Protein AF-A0A959V0S8-F1 (afdb_monomer_lite)

Foldseek 3Di:
DVVVLVVVVVVVVVQQPDQDPDPVCNVDGGDDDDPPVVVVVVVVVVVVVVVCVVVVVVVVVVVPDDVVCVVVVD

Radius of gyration: 21.42 Å; chains: 1; bounding box: 39×22×61 Å

pLDDT: mean 82.46, std 11.04, range [58.62, 95.44]

Secondary structure (DSSP, 8-state):
-HHHHHHHHHHHHHHHTSB---TT-TT--B------HHHHHHHHHHHHHHHHHHHHHHHHHHTTS-HHHHHHT-

Structure (mmCIF, N/CA/C/O backbone):
data_AF-A0A959V0S8-F1
#
_entry.id   AF-A0A959V0S8-F1
#
loop_
_atom_site.group_PDB
_atom_site.id
_atom_site.type_symbol
_atom_site.label_atom_id
_atom_site.label_alt_id
_atom_site.label_comp_id
_atom_site.label_asym_id
_atom_site.label_entity_id
_atom_site.label_seq_id
_atom_site.pdbx_PDB_ins_code
_atom_site.Cartn_x
_atom_site.Cartn_y
_atom_site.Cartn_z
_atom_site.occupancy
_atom_site.B_iso_or_equiv
_atom_site.auth_seq_id
_atom_site.auth_comp_id
_atom_site.auth_asym_id
_atom_site.auth_atom_id
_atom_site.pdbx_PDB_model_num
ATOM 1 N N . ALA A 1 1 ? -1.475 5.832 1.056 1.00 68.81 1 ALA A N 1
ATOM 2 C CA . ALA A 1 1 ? 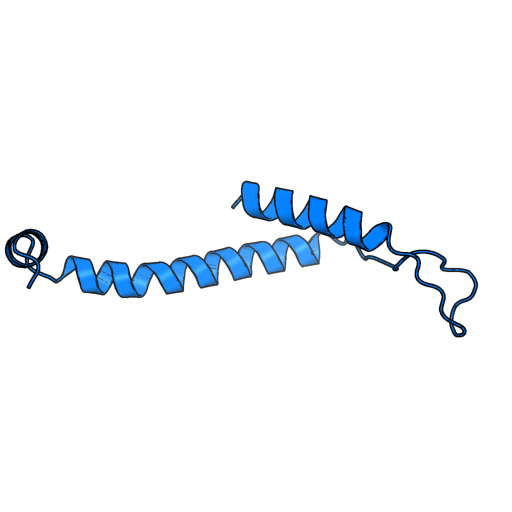-1.538 5.378 -0.351 1.00 68.81 1 ALA A CA 1
ATOM 3 C C . ALA A 1 1 ? -0.546 6.136 -1.235 1.00 68.81 1 ALA A C 1
ATOM 5 O O . ALA A 1 1 ? 0.393 5.513 -1.710 1.00 68.81 1 ALA A O 1
ATOM 6 N N . ALA A 1 2 ? -0.677 7.463 -1.383 1.00 78.00 2 ALA A N 1
ATOM 7 C CA . ALA A 1 2 ? 0.187 8.272 -2.258 1.00 78.00 2 ALA A CA 1
ATOM 8 C C . ALA A 1 2 ? 1.698 8.128 -1.977 1.00 78.00 2 ALA A C 1
ATOM 10 O O . ALA A 1 2 ? 2.466 7.938 -2.911 1.00 78.00 2 ALA A O 1
ATOM 11 N N . GLY A 1 3 ? 2.121 8.118 -0.706 1.00 85.75 3 GLY A N 1
ATOM 12 C CA . GLY A 1 3 ? 3.537 7.929 -0.350 1.00 85.75 3 GLY A CA 1
ATOM 13 C C . GLY A 1 3 ? 4.114 6.561 -0.746 1.00 85.75 3 GLY A C 1
ATOM 14 O O . GLY A 1 3 ? 5.260 6.486 -1.167 1.00 85.75 3 GLY A O 1
ATOM 15 N N . GLY A 1 4 ? 3.31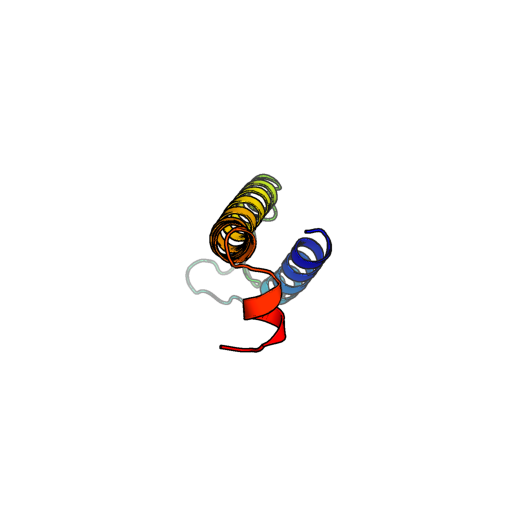1 5.492 -0.682 1.00 84.31 4 GLY A N 1
ATOM 16 C CA . GLY A 1 4 ? 3.741 4.152 -1.104 1.00 84.31 4 GLY A CA 1
ATOM 17 C C . GLY A 1 4 ? 3.901 4.039 -2.621 1.00 84.31 4 GLY A C 1
ATOM 18 O O . GLY A 1 4 ? 4.845 3.418 -3.093 1.00 84.31 4 GLY A O 1
ATOM 19 N N . LEU A 1 5 ? 3.023 4.703 -3.379 1.00 84.56 5 LEU A N 1
ATOM 20 C CA . LEU A 1 5 ? 3.136 4.812 -4.836 1.00 84.56 5 LEU A CA 1
ATOM 21 C C . LEU A 1 5 ? 4.376 5.602 -5.261 1.00 84.56 5 LEU A C 1
ATOM 23 O O . LEU A 1 5 ? 5.114 5.160 -6.135 1.00 84.56 5 LEU A O 1
ATOM 27 N N . LEU A 1 6 ? 4.624 6.738 -4.605 1.00 88.31 6 LEU A N 1
ATOM 28 C CA . LEU A 1 6 ? 5.812 7.561 -4.834 1.00 88.31 6 LEU A CA 1
ATOM 29 C C . LEU A 1 6 ? 7.098 6.777 -4.554 1.00 88.31 6 LEU A C 1
ATOM 31 O O . LEU A 1 6 ? 8.005 6.765 -5.379 1.00 88.31 6 LEU A O 1
ATOM 35 N N . PHE A 1 7 ? 7.152 6.073 -3.423 1.00 89.38 7 PHE A N 1
ATOM 36 C CA . PHE A 1 7 ? 8.294 5.234 -3.073 1.00 89.38 7 PHE A CA 1
ATOM 37 C C . PHE A 1 7 ? 8.494 4.078 -4.063 1.00 89.38 7 PHE A C 1
ATOM 39 O O . PHE A 1 7 ? 9.617 3.831 -4.492 1.00 89.38 7 PHE A O 1
ATOM 46 N N . GLY A 1 8 ? 7.414 3.407 -4.477 1.00 85.88 8 GLY A N 1
ATOM 47 C CA . GLY A 1 8 ? 7.471 2.345 -5.483 1.00 85.88 8 GLY A CA 1
ATOM 48 C C . GLY A 1 8 ? 8.000 2.835 -6.834 1.00 85.88 8 GLY A C 1
ATOM 49 O O . GLY A 1 8 ? 8.834 2.169 -7.440 1.00 85.88 8 GLY A O 1
ATOM 50 N N . PHE A 1 9 ? 7.586 4.027 -7.269 1.00 85.62 9 PHE A N 1
ATOM 51 C CA . PHE A 1 9 ? 8.095 4.646 -8.494 1.00 85.62 9 PHE A CA 1
ATOM 52 C C . PHE A 1 9 ? 9.591 4.982 -8.399 1.00 85.62 9 PHE A C 1
ATOM 54 O O . PHE A 1 9 ? 10.350 4.677 -9.316 1.00 85.62 9 PHE A O 1
ATOM 61 N N . LEU A 1 10 ? 10.042 5.542 -7.272 1.00 88.19 10 LEU A N 1
ATOM 62 C CA . LEU A 1 10 ? 11.463 5.832 -7.046 1.00 88.19 10 LEU A CA 1
ATOM 63 C C . LEU A 1 10 ? 12.320 4.560 -7.020 1.00 88.19 10 LEU A C 1
ATOM 65 O O . LEU A 1 10 ? 13.401 4.536 -7.604 1.00 88.19 10 LEU A O 1
ATOM 69 N N . ALA A 1 11 ? 11.833 3.496 -6.379 1.00 86.62 11 ALA A N 1
ATOM 70 C CA . ALA A 1 11 ? 12.514 2.205 -6.372 1.00 86.62 11 ALA A CA 1
ATOM 71 C C . ALA A 1 11 ? 12.627 1.622 -7.789 1.00 86.62 11 ALA A C 1
ATOM 73 O O . ALA A 1 11 ? 13.673 1.097 -8.158 1.00 86.62 11 ALA A O 1
ATOM 74 N N . GLN A 1 12 ? 11.578 1.767 -8.602 1.00 84.62 12 GLN A N 1
ATOM 75 C CA . GLN A 1 12 ? 11.564 1.297 -9.984 1.00 84.62 12 GLN A CA 1
ATOM 76 C C . GLN A 1 12 ? 12.570 2.037 -10.873 1.00 84.62 12 GLN A C 1
ATOM 78 O O . GLN A 1 12 ? 13.275 1.384 -11.635 1.00 84.62 12 GLN A O 1
ATOM 83 N N . LEU A 1 13 ? 12.721 3.357 -10.712 1.00 83.62 13 LEU A N 1
ATOM 84 C CA . LEU A 1 13 ? 13.780 4.127 -11.383 1.00 83.62 13 LEU A CA 1
ATOM 85 C C . LEU A 1 13 ? 15.190 3.641 -11.005 1.00 83.62 13 LEU A C 1
ATOM 87 O O . LEU A 1 13 ? 16.102 3.680 -11.827 1.00 83.62 13 LEU A O 1
ATOM 91 N N . GLY A 1 14 ? 15.375 3.174 -9.768 1.00 83.75 14 GLY A N 1
ATOM 92 C CA . GLY A 1 14 ? 16.629 2.557 -9.330 1.00 83.75 14 GLY A CA 1
ATOM 93 C C . GLY A 1 14 ? 16.873 1.170 -9.931 1.00 83.75 14 GLY A C 1
ATOM 94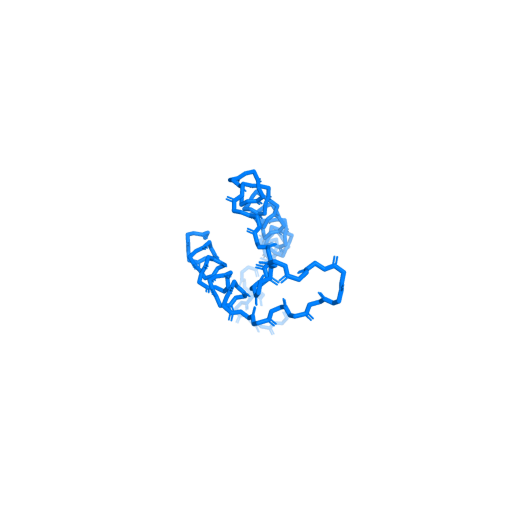 O O . GLY A 1 14 ? 18.021 0.792 -10.133 1.00 83.75 14 GLY A O 1
ATOM 95 N N . ILE A 1 15 ? 15.816 0.412 -10.233 1.00 81.62 15 ILE A N 1
ATOM 96 C CA . ILE A 1 15 ? 15.926 -0.897 -10.895 1.00 81.62 15 ILE A CA 1
ATOM 97 C C . ILE A 1 15 ? 16.224 -0.724 -12.387 1.00 81.62 15 ILE A C 1
ATOM 99 O O . ILE A 1 15 ? 17.026 -1.467 -12.940 1.00 81.62 15 ILE A O 1
ATOM 103 N N . ASP A 1 16 ? 15.619 0.275 -13.026 1.00 79.00 16 ASP A N 1
ATOM 104 C CA . ASP A 1 16 ? 15.816 0.581 -14.447 1.00 79.00 16 ASP A CA 1
ATOM 105 C C . ASP A 1 16 ? 17.265 0.996 -14.765 1.00 79.00 16 ASP A C 1
ATOM 107 O O . ASP A 1 16 ? 17.780 0.749 -15.851 1.00 79.00 16 ASP A O 1
ATOM 111 N N . SER A 1 17 ? 17.978 1.574 -13.793 1.00 76.44 17 SER A N 1
ATOM 112 C CA . SER A 1 17 ? 19.395 1.925 -13.946 1.00 76.44 17 SER A CA 1
ATOM 113 C C . SER A 1 17 ? 20.362 0.760 -13.707 1.00 76.44 17 SER A C 1
ATOM 115 O O . SER A 1 17 ? 21.569 0.933 -13.900 1.00 76.44 17 SER A O 1
ATOM 117 N N . LEU A 1 18 ? 19.873 -0.425 -13.313 1.00 77.62 18 LEU A N 1
ATOM 118 C CA . LEU A 1 18 ? 20.730 -1.594 -13.135 1.00 77.62 18 LEU A CA 1
ATOM 119 C C . LEU A 1 18 ? 21.211 -2.110 -14.501 1.00 77.62 18 LEU A C 1
ATOM 121 O O . LEU A 1 18 ? 20.386 -2.375 -15.385 1.00 77.62 18 LEU A O 1
ATOM 125 N N . PRO A 1 19 ? 22.535 -2.290 -14.678 1.00 66.69 19 PRO A N 1
ATOM 126 C CA . PRO A 1 19 ? 23.081 -2.862 -15.897 1.00 66.69 19 PRO A CA 1
ATOM 127 C C . PRO A 1 19 ? 22.607 -4.311 -16.020 1.00 66.69 19 PRO A C 1
ATOM 129 O O . PRO A 1 19 ? 22.815 -5.130 -15.123 1.00 66.69 19 PRO A O 1
ATOM 132 N N . PHE A 1 20 ? 21.950 -4.616 -17.133 1.00 65.50 20 PHE A N 1
ATOM 133 C CA . PHE A 1 20 ? 21.426 -5.939 -17.440 1.00 65.50 20 PHE A CA 1
ATOM 134 C C . PHE A 1 20 ? 22.131 -6.446 -18.693 1.00 65.50 20 PHE A C 1
ATOM 136 O O . PHE A 1 20 ? 21.669 -6.241 -19.807 1.00 65.50 20 PHE A O 1
ATOM 143 N N . GLU A 1 21 ? 23.285 -7.077 -18.501 1.00 61.75 21 GLU A N 1
ATOM 144 C CA . GLU A 1 21 ? 24.055 -7.704 -19.575 1.00 61.75 21 GLU A CA 1
ATOM 145 C C . GLU A 1 21 ? 23.640 -9.181 -19.650 1.00 6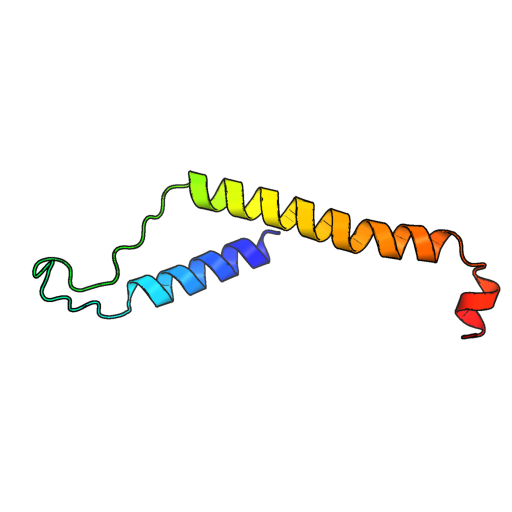1.75 21 GLU A C 1
ATOM 147 O O . GLU A 1 21 ? 23.942 -9.963 -18.747 1.00 61.75 21 GLU A O 1
ATOM 152 N N . THR A 1 22 ? 22.905 -9.571 -20.696 1.00 58.62 22 THR A N 1
ATOM 153 C CA . THR A 1 22 ? 22.529 -10.978 -20.920 1.00 58.62 22 THR A CA 1
ATOM 154 C C . THR A 1 22 ? 22.940 -11.445 -22.308 1.00 58.62 22 THR A C 1
ATOM 156 O O . THR A 1 22 ? 22.645 -10.794 -23.308 1.00 58.62 22 THR A O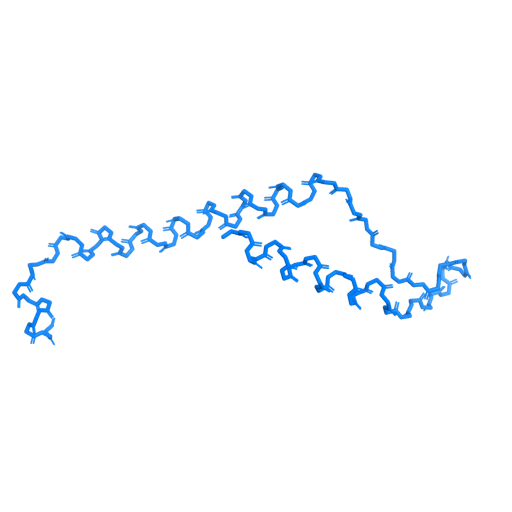 1
ATOM 159 N N . GLU A 1 23 ? 23.575 -12.620 -22.380 1.00 60.22 23 GLU A N 1
ATOM 160 C CA . GLU A 1 23 ? 24.031 -13.232 -23.641 1.00 60.22 23 GLU A CA 1
ATOM 161 C C . GLU A 1 23 ? 22.876 -13.530 -24.617 1.00 60.22 23 GLU A C 1
ATOM 163 O O . GLU A 1 23 ? 23.093 -13.679 -25.817 1.00 60.22 23 GLU A O 1
ATOM 168 N N . ALA A 1 24 ? 21.637 -13.577 -24.117 1.00 62.62 24 ALA A N 1
ATOM 169 C CA . ALA A 1 24 ? 20.436 -13.817 -24.910 1.00 62.62 24 ALA A CA 1
ATOM 170 C C . ALA A 1 24 ? 19.903 -12.566 -25.642 1.00 62.62 24 ALA A C 1
ATOM 172 O O . ALA A 1 24 ? 19.187 -12.715 -26.631 1.00 62.62 24 ALA A O 1
ATOM 173 N N . LEU A 1 25 ? 20.209 -11.345 -25.174 1.00 61.09 25 LEU A N 1
ATOM 174 C CA . LEU A 1 25 ? 19.645 -10.090 -25.702 1.00 61.09 25 LEU A CA 1
ATOM 175 C C . LEU A 1 25 ? 20.695 -8.953 -25.711 1.00 61.09 25 LEU A C 1
ATOM 177 O O . LEU A 1 25 ? 20.601 -8.020 -24.915 1.00 61.09 25 LEU A O 1
ATOM 181 N N . PRO A 1 26 ? 21.663 -8.963 -26.650 1.00 58.72 26 PRO A N 1
ATOM 182 C CA . PRO A 1 26 ? 22.805 -8.034 -26.672 1.00 58.72 26 PRO A CA 1
ATOM 183 C C . PRO A 1 26 ? 22.454 -6.559 -26.962 1.00 58.72 26 PRO A C 1
ATOM 185 O O . PRO A 1 26 ? 23.323 -5.691 -26.925 1.00 58.72 26 PRO A O 1
ATOM 188 N N . THR A 1 27 ? 21.195 -6.247 -27.287 1.00 62.75 27 THR A N 1
ATOM 189 C CA . THR A 1 27 ? 20.727 -4.870 -27.543 1.00 62.75 27 THR A CA 1
ATOM 190 C C . THR A 1 27 ? 20.187 -4.184 -26.282 1.00 62.75 27 THR A C 1
ATOM 192 O O . THR A 1 27 ? 20.095 -2.958 -26.249 1.00 62.75 27 THR A O 1
ATOM 195 N N . ILE A 1 28 ? 19.847 -4.948 -25.240 1.00 61.34 28 ILE A N 1
ATOM 196 C CA . ILE A 1 28 ? 19.276 -4.430 -23.993 1.00 61.34 28 ILE A CA 1
ATOM 197 C C . ILE A 1 28 ? 20.404 -4.339 -22.962 1.00 61.34 28 ILE A C 1
ATOM 199 O O . ILE A 1 28 ? 20.915 -5.364 -22.537 1.00 61.34 28 ILE A O 1
ATOM 203 N N . LYS A 1 29 ? 20.811 -3.115 -22.598 1.00 62.28 29 LYS A N 1
ATOM 204 C CA . LYS A 1 29 ? 21.915 -2.853 -21.646 1.00 62.28 29 LYS A CA 1
ATOM 205 C C . LYS A 1 29 ? 21.444 -2.563 -20.219 1.00 62.28 29 LYS A C 1
ATOM 207 O O . LYS A 1 29 ? 22.230 -2.597 -19.275 1.00 62.28 29 LYS A O 1
ATOM 212 N N . THR A 1 30 ? 20.167 -2.243 -20.064 1.00 65.56 30 THR A N 1
ATOM 213 C CA . THR A 1 30 ? 19.512 -1.926 -18.791 1.00 65.56 30 THR A CA 1
ATOM 214 C C . THR A 1 30 ? 18.348 -2.871 -18.566 1.00 65.56 30 THR A C 1
ATOM 216 O O . THR A 1 30 ? 17.827 -3.453 -19.517 1.00 65.56 30 THR A O 1
ATOM 219 N N . PHE A 1 31 ? 17.948 -3.066 -17.312 1.00 70.81 31 PHE A N 1
ATOM 220 C CA . PHE A 1 31 ? 16.856 -3.980 -17.002 1.00 70.81 31 PHE A CA 1
ATOM 221 C C . PHE A 1 31 ? 15.564 -3.533 -17.715 1.00 70.81 31 PHE A C 1
ATOM 223 O O . PHE A 1 31 ? 15.124 -2.405 -17.505 1.00 70.81 31 PHE A O 1
ATOM 230 N N . PRO A 1 32 ? 14.935 -4.370 -18.562 1.00 71.00 32 PRO A N 1
ATOM 231 C CA . PRO A 1 32 ? 13.744 -3.963 -19.299 1.00 71.00 32 PRO A CA 1
ATOM 232 C C . PRO A 1 32 ? 12.537 -3.905 -18.353 1.00 71.00 32 PRO A C 1
ATOM 234 O O . PRO A 1 32 ? 11.871 -4.910 -18.099 1.00 71.00 32 PRO A O 1
ATOM 237 N N . VAL A 1 33 ? 12.265 -2.718 -17.812 1.00 73.38 33 VAL A N 1
ATOM 238 C CA . VAL A 1 33 ? 11.124 -2.454 -16.930 1.00 73.38 33 VAL A CA 1
ATOM 239 C C . VAL A 1 33 ? 9.899 -2.023 -17.747 1.00 73.38 33 VAL A C 1
ATOM 241 O O . VAL A 1 33 ? 9.951 -1.064 -18.514 1.00 73.38 33 VAL A O 1
ATOM 244 N N . ASP A 1 34 ? 8.760 -2.693 -17.545 1.00 76.62 34 ASP A N 1
ATOM 245 C CA . ASP A 1 34 ? 7.473 -2.296 -18.131 1.00 76.62 34 ASP A CA 1
ATOM 246 C C . ASP A 1 34 ? 6.716 -1.333 -17.196 1.00 76.62 34 ASP A C 1
ATOM 248 O O . ASP A 1 34 ? 6.329 -1.684 -16.079 1.00 76.62 34 ASP A O 1
ATOM 252 N N . TYR A 1 35 ? 6.483 -0.107 -17.671 1.00 79.31 35 TYR A N 1
ATOM 253 C CA . TYR A 1 35 ? 5.786 0.960 -16.944 1.00 79.31 35 TYR A CA 1
ATOM 254 C C . TYR A 1 35 ? 4.269 0.996 -17.206 1.00 79.31 35 TYR A C 1
ATOM 256 O O . TYR A 1 35 ? 3.619 2.010 -16.940 1.00 79.31 35 TYR A O 1
ATOM 264 N N . ALA A 1 36 ? 3.666 -0.080 -17.724 1.00 87.06 36 ALA A N 1
ATOM 265 C CA . ALA A 1 36 ? 2.236 -0.098 -18.013 1.00 87.06 36 ALA A CA 1
ATOM 266 C C . ALA A 1 36 ? 1.381 0.283 -16.774 1.00 87.06 36 ALA A C 1
ATOM 268 O O . ALA A 1 36 ? 1.439 -0.400 -15.742 1.00 87.06 36 ALA A O 1
ATOM 269 N N . PRO A 1 37 ? 0.493 1.299 -16.875 1.00 84.00 37 PRO A N 1
ATOM 270 C CA . PRO A 1 37 ? -0.342 1.773 -15.761 1.00 84.00 37 PRO A CA 1
ATOM 271 C C . PRO A 1 37 ? -1.173 0.678 -15.077 1.00 84.00 37 PRO A C 1
ATOM 273 O O . PRO A 1 37 ? -1.471 0.757 -13.885 1.00 84.00 37 PRO A O 1
ATOM 276 N N . LYS A 1 38 ? -1.516 -0.377 -15.825 1.00 89.12 38 LYS A N 1
ATOM 277 C CA . LYS A 1 38 ? -2.242 -1.558 -15.344 1.00 89.12 38 LYS A CA 1
ATOM 278 C C . LYS A 1 38 ? -1.599 -2.171 -14.093 1.00 89.12 38 LYS A C 1
ATOM 280 O O . LYS A 1 38 ? -2.321 -2.502 -13.155 1.00 89.12 38 LYS A O 1
ATOM 285 N N . TYR A 1 39 ? -0.271 -2.305 -14.053 1.00 85.88 39 TYR A N 1
ATOM 286 C CA . TYR A 1 39 ? 0.415 -2.938 -12.921 1.00 85.88 39 TYR A CA 1
ATOM 287 C C . TYR A 1 39 ? 0.329 -2.087 -11.654 1.00 85.88 39 TYR A C 1
ATOM 289 O O . TYR A 1 39 ? 0.036 -2.612 -10.581 1.00 85.88 39 TYR A O 1
ATOM 297 N N . TYR A 1 40 ? 0.476 -0.768 -11.783 1.00 86.38 40 TYR A N 1
ATOM 298 C CA . TYR A 1 40 ? 0.336 0.162 -10.662 1.00 86.38 40 TYR A CA 1
ATOM 299 C C . TYR A 1 40 ? -1.077 0.175 -10.083 1.00 86.38 40 TYR A C 1
ATOM 301 O O . TYR A 1 40 ? -1.240 0.230 -8.863 1.00 86.38 40 TYR A O 1
ATOM 309 N N . ILE A 1 41 ? -2.101 0.097 -10.938 1.00 89.69 41 ILE A N 1
ATOM 310 C CA . ILE A 1 41 ? -3.503 0.053 -10.504 1.00 89.69 41 ILE A CA 1
ATOM 311 C C . ILE A 1 41 ? -3.768 -1.233 -9.717 1.00 89.69 41 ILE A C 1
ATOM 313 O O . ILE A 1 41 ? -4.290 -1.166 -8.605 1.00 89.69 41 ILE A O 1
ATOM 317 N N . ILE A 1 42 ? -3.362 -2.390 -10.251 1.00 91.62 42 ILE A N 1
ATOM 318 C CA . ILE A 1 42 ? -3.538 -3.684 -9.576 1.00 91.62 42 ILE A CA 1
ATOM 319 C C . ILE A 1 42 ? -2.804 -3.688 -8.232 1.00 91.62 42 ILE A C 1
ATOM 321 O O . ILE A 1 42 ? -3.408 -4.014 -7.211 1.00 91.62 42 ILE A O 1
ATOM 325 N N . ALA A 1 43 ? -1.535 -3.269 -8.212 1.00 88.69 43 ALA A N 1
ATOM 326 C CA . ALA A 1 43 ? -0.737 -3.207 -6.991 1.00 88.69 43 ALA A CA 1
ATOM 327 C C . ALA A 1 43 ? -1.363 -2.272 -5.943 1.00 88.69 43 ALA A C 1
ATOM 329 O O . ALA A 1 43 ? -1.449 -2.629 -4.770 1.00 88.69 43 ALA A O 1
ATOM 330 N N . SER A 1 44 ? -1.860 -1.105 -6.362 1.00 90.00 44 SER A N 1
ATOM 331 C CA . SER A 1 44 ? -2.513 -0.141 -5.468 1.00 90.00 44 SER A CA 1
ATOM 332 C C . SER A 1 44 ? -3.785 -0.700 -4.850 1.00 90.00 44 SER A C 1
ATOM 334 O O . SER A 1 44 ? -3.966 -0.626 -3.636 1.00 90.00 44 SER A O 1
ATOM 336 N N . VAL A 1 45 ? -4.666 -1.273 -5.674 1.00 93.56 45 VAL A N 1
ATOM 337 C CA . VAL A 1 45 ? -5.930 -1.857 -5.213 1.00 93.56 45 VAL A CA 1
ATOM 338 C C . VAL A 1 45 ? -5.654 -3.024 -4.269 1.00 93.56 45 VAL A C 1
ATOM 340 O O . VAL A 1 45 ? -6.226 -3.083 -3.183 1.00 93.56 45 VAL A O 1
ATOM 343 N N . PHE A 1 46 ? -4.729 -3.912 -4.634 1.00 93.81 46 PHE A N 1
ATOM 344 C CA . PHE A 1 46 ? -4.346 -5.047 -3.803 1.00 93.81 46 PHE A CA 1
ATOM 345 C C . PHE A 1 46 ? -3.758 -4.611 -2.454 1.00 93.81 46 PHE A C 1
ATOM 347 O O . PHE A 1 46 ? -4.168 -5.117 -1.406 1.00 93.81 46 PHE A O 1
ATOM 354 N N . ALA A 1 47 ? -2.839 -3.641 -2.456 1.00 91.38 47 ALA A N 1
ATOM 355 C CA . ALA A 1 47 ? -2.230 -3.110 -1.240 1.00 91.38 47 ALA A CA 1
ATOM 356 C C . ALA A 1 47 ? -3.270 -2.458 -0.317 1.00 91.38 47 ALA A C 1
ATOM 358 O O . ALA A 1 47 ? -3.258 -2.697 0.892 1.00 91.38 47 ALA A O 1
ATOM 359 N N . LEU A 1 48 ? -4.196 -1.670 -0.872 1.00 92.44 48 LEU A N 1
ATOM 360 C CA . LEU A 1 48 ? -5.287 -1.058 -0.113 1.00 92.44 48 LEU A CA 1
ATOM 361 C C . LEU A 1 48 ? -6.209 -2.107 0.507 1.00 92.44 48 LEU A C 1
ATOM 363 O O . LEU A 1 48 ? -6.483 -2.031 1.703 1.00 92.44 48 LEU A O 1
ATOM 367 N N . LEU A 1 49 ? -6.647 -3.097 -0.274 1.00 95.00 49 LEU A N 1
ATOM 368 C CA . LEU A 1 49 ? -7.512 -4.172 0.215 1.00 95.00 49 LEU A CA 1
ATOM 369 C C . LEU A 1 49 ? -6.837 -4.968 1.332 1.00 95.00 49 LEU A C 1
ATOM 371 O O . LEU A 1 49 ? -7.425 -5.166 2.392 1.00 95.00 49 LEU A O 1
ATOM 375 N N . THR A 1 50 ? -5.584 -5.369 1.126 1.00 93.50 50 THR A N 1
ATOM 376 C CA . THR A 1 50 ? -4.832 -6.169 2.100 1.00 93.50 50 THR A CA 1
ATOM 377 C C . THR A 1 50 ? -4.614 -5.396 3.397 1.00 93.50 50 THR A C 1
ATOM 379 O O . THR A 1 50 ? -4.865 -5.922 4.479 1.00 93.50 50 THR A O 1
ATOM 382 N N . THR A 1 51 ? -4.223 -4.121 3.304 1.00 92.31 51 THR A N 1
ATOM 383 C CA . THR A 1 51 ? -4.003 -3.261 4.480 1.00 92.31 51 THR A CA 1
ATOM 384 C C . THR A 1 51 ? -5.304 -3.004 5.231 1.00 92.31 51 THR A C 1
ATOM 386 O O . THR A 1 51 ? -5.335 -3.047 6.460 1.00 92.31 51 THR A O 1
ATOM 389 N N . TYR A 1 52 ? -6.395 -2.769 4.498 1.00 93.56 52 TYR A N 1
ATOM 390 C CA . TYR A 1 52 ? -7.715 -2.582 5.083 1.00 93.56 52 TYR A CA 1
ATOM 391 C C . TYR A 1 52 ? -8.148 -3.819 5.866 1.00 93.56 52 TYR A C 1
ATOM 393 O O . TYR A 1 52 ? -8.495 -3.710 7.037 1.00 93.56 52 TYR A O 1
ATOM 401 N N . VAL A 1 53 ? -8.066 -5.004 5.258 1.00 94.75 53 VAL A N 1
ATOM 402 C CA . VAL A 1 53 ? -8.431 -6.267 5.911 1.00 94.75 53 VAL A CA 1
ATOM 403 C C . VAL A 1 53 ? -7.540 -6.536 7.130 1.00 94.75 53 VAL A C 1
ATOM 405 O O . VAL A 1 53 ? -8.054 -6.863 8.202 1.00 94.75 53 VAL A O 1
ATOM 408 N N . ALA A 1 54 ? -6.227 -6.325 7.002 1.00 93.94 54 ALA A N 1
ATOM 409 C CA . ALA A 1 54 ? -5.268 -6.504 8.089 1.00 93.94 54 ALA A CA 1
ATOM 410 C C . ALA A 1 54 ? -5.518 -5.560 9.277 1.00 93.94 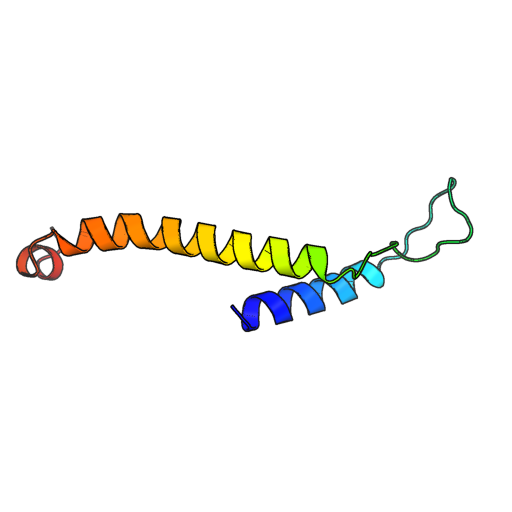54 ALA A C 1
ATOM 412 O O . ALA A 1 54 ? -5.365 -5.979 10.419 1.00 93.94 54 ALA A O 1
ATOM 413 N N . GLY A 1 55 ? -5.933 -4.312 9.035 1.00 94.94 55 GLY A N 1
ATOM 414 C CA . GLY A 1 55 ? -6.280 -3.357 10.095 1.00 94.94 55 GLY A CA 1
ATOM 415 C C . GLY A 1 55 ? -7.682 -3.564 10.677 1.00 94.94 55 GLY A C 1
ATOM 416 O O . GLY A 1 55 ? -7.921 -3.313 11.858 1.00 94.94 55 GLY A O 1
ATOM 417 N N . LEU A 1 56 ? -8.620 -4.066 9.876 1.00 95.44 56 LEU A N 1
ATOM 418 C CA . LEU A 1 56 ? -10.023 -4.192 10.255 1.00 95.44 56 LEU A CA 1
ATOM 419 C C . LEU A 1 56 ? -10.266 -5.275 11.308 1.00 95.44 56 LEU A C 1
ATOM 421 O O . LEU A 1 56 ? -11.051 -5.066 12.232 1.00 95.44 56 LEU A O 1
ATOM 425 N N . PHE A 1 57 ? -9.615 -6.432 11.188 1.00 92.38 57 PHE A N 1
ATOM 426 C CA . PHE A 1 57 ? -9.750 -7.511 12.169 1.00 92.38 57 PHE A CA 1
ATOM 427 C C . PHE A 1 57 ? -9.286 -7.127 13.586 1.00 92.38 57 PHE A C 1
ATOM 429 O O . PHE A 1 57 ? -10.081 -7.299 14.517 1.00 92.38 57 PHE A O 1
ATOM 436 N N . PRO A 1 58 ? -8.074 -6.575 13.799 1.00 91.44 58 PRO A N 1
ATOM 437 C CA . PRO A 1 58 ? -7.643 -6.151 15.126 1.00 91.44 58 PRO A CA 1
ATOM 438 C C . PRO A 1 58 ? -8.471 -4.973 15.643 1.00 91.44 58 PRO A C 1
ATOM 440 O O . PRO A 1 58 ? -8.866 -4.998 16.805 1.00 91.44 58 PRO A O 1
ATOM 443 N N . ALA A 1 59 ? -8.822 -3.997 14.794 1.00 92.62 59 ALA A N 1
ATOM 444 C CA . ALA A 1 59 ? -9.658 -2.867 15.203 1.00 92.62 59 ALA A CA 1
ATOM 445 C C . ALA A 1 59 ? -11.037 -3.325 15.703 1.00 92.62 59 ALA A C 1
ATOM 447 O O . ALA A 1 59 ? -11.503 -2.881 16.751 1.00 92.62 59 ALA A O 1
ATOM 448 N N . ARG A 1 60 ? -11.673 -4.273 15.001 1.00 93.31 60 ARG A N 1
ATOM 449 C CA . ARG A 1 60 ? -12.952 -4.861 15.432 1.00 93.31 60 ARG A CA 1
ATOM 450 C C . ARG A 1 60 ? -12.834 -5.650 16.727 1.00 93.31 60 ARG A C 1
ATOM 452 O O . ARG A 1 60 ? -13.779 -5.643 17.511 1.00 93.31 60 ARG A O 1
ATOM 459 N N . LYS A 1 61 ? -11.714 -6.343 16.942 1.00 89.38 61 LYS A N 1
ATOM 460 C CA . LYS A 1 61 ? -11.459 -7.059 18.194 1.00 89.38 61 LYS A CA 1
ATOM 461 C C . LYS A 1 61 ? -11.281 -6.074 19.353 1.00 89.38 61 LYS A C 1
ATOM 463 O O . LYS A 1 61 ? -11.930 -6.252 20.375 1.00 89.38 61 LYS A O 1
ATOM 468 N N . ALA A 1 62 ? -10.483 -5.022 19.168 1.00 90.50 62 ALA A N 1
ATOM 469 C CA . ALA A 1 62 ? -10.231 -3.995 20.179 1.00 90.50 62 ALA A CA 1
ATOM 470 C C . ALA A 1 62 ? -11.494 -3.205 20.554 1.00 90.50 62 ALA A C 1
ATOM 472 O O . ALA A 1 62 ? -11.720 -2.939 21.727 1.00 90.50 62 ALA A O 1
ATOM 473 N N . ALA A 1 63 ? -12.362 -2.902 19.585 1.00 90.44 63 ALA A N 1
ATOM 474 C CA . ALA A 1 63 ? -13.611 -2.175 19.823 1.00 90.44 63 ALA A CA 1
ATOM 475 C C . ALA A 1 63 ? -14.620 -2.914 20.725 1.00 90.44 63 ALA A C 1
ATOM 477 O O . ALA A 1 63 ? -15.585 -2.307 21.180 1.00 90.44 63 ALA A O 1
ATOM 478 N N . ARG A 1 64 ? -14.440 -4.223 20.949 1.00 89.88 64 ARG A N 1
ATOM 479 C CA . ARG A 1 64 ? -15.294 -5.037 21.831 1.00 89.88 64 ARG A CA 1
ATOM 480 C C . ARG A 1 64 ? -14.739 -5.183 23.249 1.00 89.88 64 ARG A C 1
ATOM 482 O O . ARG A 1 64 ? -15.419 -5.770 24.082 1.00 89.88 64 ARG A O 1
ATOM 489 N N . ILE A 1 65 ? -13.516 -4.718 23.499 1.00 89.06 65 ILE A N 1
ATOM 490 C CA . ILE A 1 65 ? -12.877 -4.768 24.817 1.00 89.06 65 ILE A CA 1
ATOM 491 C C . ILE A 1 65 ? -13.369 -3.565 25.625 1.00 89.06 65 ILE A C 1
ATOM 493 O O . ILE A 1 65 ? -13.507 -2.470 25.074 1.00 89.06 65 ILE A O 1
ATOM 497 N N . ASP A 1 66 ? -13.648 -3.763 26.913 1.00 91.06 66 ASP A N 1
ATOM 498 C CA . ASP A 1 66 ? -14.079 -2.674 27.788 1.00 91.06 66 ASP A CA 1
ATOM 499 C C . ASP A 1 66 ? -12.957 -1.617 27.885 1.00 91.06 66 ASP A C 1
ATOM 501 O O . ASP A 1 66 ? -11.813 -1.961 28.208 1.00 91.06 66 ASP A O 1
ATOM 505 N N . PRO A 1 67 ? -13.232 -0.324 27.624 1.00 84.81 67 PRO A N 1
ATOM 506 C CA . PRO A 1 67 ? -12.235 0.738 27.738 1.00 84.81 67 PRO A CA 1
ATOM 507 C C . PRO A 1 67 ? -11.502 0.756 29.084 1.00 84.81 67 PRO A C 1
ATOM 509 O O . PRO A 1 67 ? -10.325 1.115 29.145 1.00 84.81 67 PRO A O 1
ATOM 512 N N . VAL A 1 68 ? -12.175 0.352 30.168 1.00 88.81 68 VAL A N 1
ATOM 513 C CA . VAL A 1 68 ? -11.567 0.293 31.502 1.00 88.81 68 VAL A CA 1
ATOM 514 C C . VAL A 1 68 ? -10.498 -0.800 31.578 1.00 88.81 68 VAL A C 1
ATOM 516 O O . VAL A 1 68 ? -9.470 -0.592 32.223 1.00 88.81 68 VAL A O 1
ATOM 519 N N . GLU A 1 69 ? -10.694 -1.939 30.908 1.00 88.62 69 GLU A N 1
ATOM 520 C CA . GLU A 1 69 ? -9.687 -3.005 30.811 1.00 88.62 69 GLU A CA 1
ATOM 521 C C . GLU A 1 69 ? -8.465 -2.540 30.008 1.00 88.62 69 GLU A C 1
ATOM 523 O O . GLU A 1 69 ? -7.335 -2.753 30.447 1.00 88.62 69 GLU A O 1
ATOM 528 N N . ILE A 1 70 ? -8.682 -1.797 28.913 1.00 85.75 70 ILE A N 1
ATOM 529 C CA . ILE A 1 70 ? -7.609 -1.225 28.079 1.00 85.75 70 ILE A CA 1
ATOM 530 C C . ILE A 1 70 ? -6.728 -0.262 28.890 1.00 85.75 70 ILE A C 1
ATOM 532 O O . ILE A 1 70 ? -5.504 -0.346 28.830 1.00 85.75 70 ILE A O 1
ATOM 536 N N . ILE A 1 71 ? -7.332 0.636 29.679 1.00 86.31 71 ILE A N 1
ATOM 537 C CA . ILE A 1 71 ? -6.594 1.608 30.508 1.00 86.31 71 ILE A CA 1
ATOM 538 C C . ILE A 1 71 ? -5.872 0.917 31.674 1.00 86.31 71 ILE A C 1
ATOM 540 O O . ILE A 1 71 ? -4.801 1.356 32.090 1.00 86.31 71 ILE A O 1
ATOM 544 N N . ARG A 1 72 ? -6.445 -0.168 32.210 1.00 89.50 72 ARG A N 1
ATOM 545 C CA . ARG A 1 72 ? -5.840 -0.946 33.303 1.00 89.50 72 ARG A CA 1
ATOM 546 C C . ARG A 1 72 ? -4.714 -1.875 32.839 1.00 89.50 72 ARG A C 1
ATOM 548 O O . ARG A 1 72 ? -3.998 -2.381 33.700 1.00 89.50 72 ARG A O 1
ATOM 555 N N . GLY A 1 73 ? -4.546 -2.078 31.530 1.00 78.25 73 GLY A N 1
ATOM 556 C CA . GLY A 1 73 ? -3.424 -2.816 30.941 1.00 78.25 73 GLY A CA 1
ATOM 557 C C . GLY A 1 73 ? -3.381 -4.306 31.297 1.00 78.25 73 GLY A C 1
ATOM 558 O O . GLY A 1 73 ? -2.285 -4.852 31.415 1.00 78.25 73 GLY A O 1
ATOM 559 N N . LYS A 1 74 ? -4.541 -4.937 31.524 1.00 62.22 74 LYS A N 1
ATOM 560 C CA . LYS A 1 74 ? -4.652 -6.385 31.770 1.00 62.22 74 LYS A CA 1
ATOM 561 C C . LYS A 1 74 ? -4.931 -7.162 30.491 1.00 62.22 74 LYS A C 1
ATOM 563 O O . LYS A 1 74 ? -5.642 -6.616 29.622 1.00 62.22 74 LYS A O 1
#

Sequence (74 aa):
AAGGLLFGFLAQLGIDSLPFETEALPTIKTFPVDYAPKYYIIASVFALLTTYVAGLFPARKAARIDPVEIIRGK